Protein AF-A0A7Y3H3D1-F1 (afdb_monomer)

Foldseek 3Di:
DPPPCPPVNVVVVVVVVVVVVVVVVVVVVPDPDPCCVQCVVVPDDPVNVVVVVVVVVDDPCCVVVLVVCCVVVNPVSCVVVVVVVVVVVVCVVPVVVVCVVVVPSDPLSVVCVVPHPVSSVVVVVVVVVCVVPVD

Secondary structure (DSSP, 8-state):
------HHHHHHHHHHHHHHHHHHHHHHTT---HHHHHHGGG---HHHHHHHHHHHH--HHHHHHHHHHHHHHGGGGHHHHHHHHHHHHHIIIIIHHHHHHTT--SHHHHHHHHT-HHHHHHHHHHHHHHHHHH-

Structure (mmCIF, N/CA/C/O backbone):
data_AF-A0A7Y3H3D1-F1
#
_entry.id   AF-A0A7Y3H3D1-F1
#
loop_
_atom_site.group_PDB
_atom_site.id
_atom_site.type_symbol
_atom_site.label_atom_id
_atom_site.label_alt_id
_atom_site.label_comp_id
_atom_site.label_asym_id
_atom_site.label_entity_id
_atom_site.label_seq_id
_atom_site.pdbx_PDB_ins_code
_atom_site.Cartn_x
_atom_site.Cartn_y
_atom_site.Cartn_z
_atom_site.occupancy
_atom_site.B_iso_or_equiv
_atom_site.auth_seq_id
_atom_site.auth_comp_id
_atom_site.auth_asym_id
_atom_site.auth_atom_id
_atom_site.pdbx_PDB_model_num
ATOM 1 N N . MET A 1 1 ? 20.910 -12.644 -22.611 1.00 39.94 1 MET A N 1
ATOM 2 C CA . MET A 1 1 ? 21.232 -11.352 -21.974 1.00 39.94 1 MET A CA 1
ATOM 3 C C . MET A 1 1 ? 22.141 -11.649 -20.801 1.00 39.94 1 MET A C 1
ATOM 5 O O . MET A 1 1 ? 21.664 -12.182 -19.810 1.00 39.94 1 MET A O 1
ATOM 9 N N . GLU A 1 2 ? 23.442 -11.405 -20.940 1.00 46.97 2 GLU A N 1
ATOM 10 C CA . GLU A 1 2 ? 24.359 -11.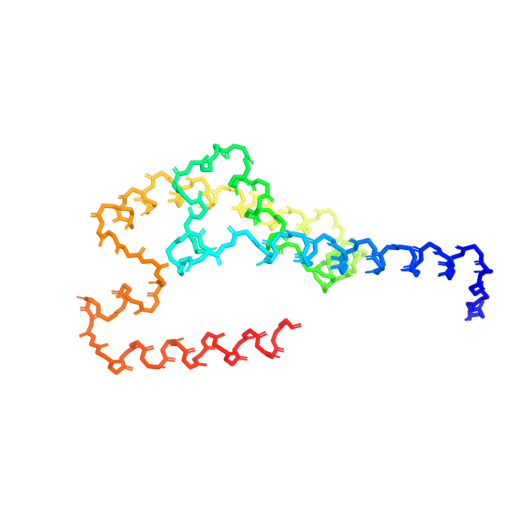453 -19.799 1.00 46.97 2 GLU A CA 1
ATOM 11 C C . GLU A 1 2 ? 24.201 -10.140 -19.027 1.00 46.97 2 GLU A C 1
ATOM 13 O O . GLU A 1 2 ? 24.632 -9.085 -19.490 1.00 46.97 2 GLU A O 1
ATOM 18 N N . PHE A 1 3 ? 23.515 -10.184 -17.884 1.00 54.50 3 PHE A N 1
ATOM 19 C CA . PHE A 1 3 ? 23.449 -9.052 -16.964 1.00 54.50 3 PHE A CA 1
ATOM 20 C C . PHE A 1 3 ? 24.811 -8.910 -16.277 1.00 54.50 3 PHE A C 1
ATOM 22 O O . PHE A 1 3 ? 25.054 -9.498 -15.227 1.00 54.50 3 PHE A O 1
ATOM 29 N N . ASN A 1 4 ? 25.724 -8.154 -16.886 1.00 60.50 4 ASN A N 1
ATOM 30 C CA . ASN A 1 4 ? 26.912 -7.672 -16.191 1.00 60.50 4 ASN A CA 1
ATOM 31 C C . ASN A 1 4 ? 26.471 -6.531 -15.268 1.00 60.50 4 ASN A C 1
ATOM 33 O O . ASN A 1 4 ? 26.392 -5.385 -15.705 1.00 60.50 4 ASN A O 1
ATOM 37 N N . LEU A 1 5 ? 26.131 -6.845 -14.012 1.00 68.88 5 LEU A N 1
ATOM 38 C CA . LEU A 1 5 ? 25.959 -5.809 -12.994 1.00 68.88 5 LEU A CA 1
ATOM 39 C C . LEU A 1 5 ? 27.322 -5.161 -12.770 1.00 68.88 5 LEU A C 1
ATOM 41 O O . LEU A 1 5 ? 28.256 -5.810 -12.293 1.00 68.88 5 LEU A O 1
ATOM 45 N N . GLY A 1 6 ? 27.445 -3.888 -13.134 1.00 83.00 6 GLY A N 1
ATOM 46 C CA . GLY A 1 6 ? 28.660 -3.143 -12.861 1.00 83.00 6 GLY A CA 1
ATOM 47 C C . GLY A 1 6 ? 28.854 -2.994 -11.353 1.00 83.00 6 GLY A C 1
ATOM 48 O O . GLY A 1 6 ? 27.892 -2.946 -10.584 1.00 83.00 6 GLY A O 1
ATOM 49 N N . ASN A 1 7 ? 30.101 -2.830 -10.908 1.00 83.38 7 ASN A N 1
ATOM 50 C CA . ASN A 1 7 ? 30.388 -2.519 -9.500 1.00 83.38 7 ASN A CA 1
ATOM 51 C C . ASN A 1 7 ? 29.633 -1.263 -9.011 1.00 83.38 7 ASN A C 1
ATOM 53 O O . ASN A 1 7 ? 29.367 -1.132 -7.817 1.00 83.38 7 ASN A O 1
ATOM 57 N N . LEU A 1 8 ? 29.261 -0.357 -9.925 1.00 85.19 8 LEU A N 1
ATOM 58 C CA . LEU A 1 8 ? 28.404 0.797 -9.644 1.00 85.19 8 LEU A CA 1
ATOM 59 C C . LEU A 1 8 ? 26.958 0.398 -9.309 1.00 85.19 8 LEU A C 1
ATOM 61 O O . LEU A 1 8 ? 26.438 0.873 -8.303 1.00 85.19 8 LEU A O 1
ATOM 65 N N . ASP A 1 9 ? 26.335 -0.504 -10.072 1.00 86.25 9 ASP A N 1
ATOM 66 C CA . ASP A 1 9 ? 24.954 -0.953 -9.829 1.00 86.25 9 ASP A CA 1
ATOM 67 C C . ASP A 1 9 ? 24.839 -1.654 -8.473 1.00 86.25 9 ASP A C 1
ATOM 69 O O . ASP A 1 9 ? 23.941 -1.375 -7.677 1.00 86.25 9 ASP A O 1
ATOM 73 N N . LEU A 1 10 ? 25.816 -2.514 -8.172 1.00 86.88 10 LEU A N 1
ATOM 74 C CA . LEU A 1 10 ? 25.884 -3.231 -6.902 1.00 86.88 10 LEU A CA 1
ATOM 75 C C . LEU A 1 10 ? 26.081 -2.258 -5.731 1.00 86.88 10 LEU A C 1
ATOM 77 O O . LEU A 1 10 ? 25.416 -2.386 -4.703 1.00 86.88 10 LEU A O 1
ATOM 81 N N . SER A 1 11 ? 26.927 -1.237 -5.903 1.00 88.56 11 SER A N 1
ATOM 82 C CA . SER A 1 11 ? 27.125 -0.196 -4.887 1.00 88.56 11 SER A CA 1
ATOM 83 C C . SER A 1 11 ? 25.842 0.596 -4.614 1.00 88.56 11 SER A C 1
ATOM 85 O O . SER A 1 11 ? 25.518 0.843 -3.454 1.00 88.56 11 SER A O 1
ATOM 87 N N . ILE A 1 12 ? 25.078 0.950 -5.653 1.00 90.31 12 ILE A N 1
ATOM 88 C CA . ILE A 1 12 ? 23.799 1.664 -5.512 1.00 90.31 12 ILE A CA 1
ATOM 89 C C . ILE A 1 12 ? 22.783 0.814 -4.739 1.00 90.31 12 ILE A C 1
ATOM 91 O O . ILE A 1 12 ? 22.149 1.321 -3.813 1.00 90.31 12 ILE A O 1
ATOM 95 N N . ILE A 1 13 ? 22.666 -0.479 -5.060 1.00 90.12 13 ILE A N 1
ATOM 96 C CA . ILE A 1 13 ? 21.759 -1.407 -4.363 1.00 90.12 13 ILE A CA 1
ATOM 97 C C . ILE A 1 13 ? 22.127 -1.513 -2.878 1.00 90.12 13 ILE A C 1
ATOM 99 O O . ILE A 1 13 ? 21.255 -1.418 -2.015 1.00 90.12 13 ILE A O 1
ATOM 103 N N . VAL A 1 14 ? 23.415 -1.675 -2.567 1.00 91.69 14 VAL A N 1
ATOM 104 C CA . VAL A 1 14 ? 23.889 -1.803 -1.181 1.00 91.69 14 VAL A CA 1
ATOM 105 C C . VAL A 1 14 ? 23.637 -0.519 -0.388 1.00 91.69 14 VAL A C 1
ATOM 107 O O . VAL A 1 14 ? 23.127 -0.586 0.729 1.00 91.69 14 VAL A O 1
ATOM 110 N N . ILE A 1 15 ? 23.930 0.653 -0.963 1.00 93.00 15 ILE A N 1
ATOM 111 C CA . ILE A 1 15 ? 23.669 1.948 -0.316 1.00 93.00 15 ILE A CA 1
ATOM 112 C C . ILE A 1 15 ? 22.170 2.140 -0.072 1.00 93.00 15 ILE A C 1
ATOM 114 O O . ILE A 1 15 ? 21.783 2.574 1.013 1.00 93.00 15 ILE A O 1
ATOM 118 N N . TYR A 1 16 ? 21.326 1.788 -1.044 1.00 91.56 16 TYR A N 1
ATOM 119 C CA . TYR A 1 16 ? 19.875 1.858 -0.904 1.00 91.56 16 TYR A CA 1
ATOM 120 C C . TYR A 1 16 ? 19.371 0.965 0.239 1.00 91.56 16 TYR A C 1
ATOM 122 O O . TYR A 1 16 ? 18.659 1.447 1.119 1.00 91.56 16 TYR A O 1
ATOM 130 N N . LEU A 1 17 ? 19.794 -0.304 0.282 1.00 91.06 17 LEU A N 1
ATOM 131 C CA . LEU A 1 17 ? 19.407 -1.243 1.341 1.00 91.06 17 LEU A CA 1
ATOM 132 C C . LEU A 1 17 ? 19.840 -0.755 2.725 1.00 91.06 17 LEU A C 1
ATOM 134 O O . LEU A 1 17 ? 19.035 -0.748 3.655 1.00 91.06 17 LEU A O 1
ATOM 138 N N . ILE A 1 18 ? 21.090 -0.304 2.861 1.00 92.50 18 ILE A N 1
ATOM 139 C CA . ILE A 1 18 ? 21.596 0.247 4.123 1.00 92.50 18 ILE A CA 1
ATOM 140 C C . ILE A 1 18 ? 20.790 1.488 4.520 1.00 92.50 18 ILE A C 1
ATOM 142 O O . ILE A 1 18 ? 20.387 1.604 5.674 1.00 92.50 18 ILE A O 1
ATOM 146 N N . GLY A 1 19 ? 20.508 2.392 3.578 1.00 89.69 19 GLY A N 1
ATOM 147 C CA . GLY A 1 19 ? 19.708 3.590 3.824 1.00 89.69 19 GLY A CA 1
ATOM 148 C C . GLY A 1 19 ? 18.306 3.268 4.344 1.00 89.69 19 GLY A C 1
ATOM 149 O O . GLY A 1 19 ? 17.878 3.845 5.342 1.00 89.69 19 GLY A O 1
ATOM 150 N N . VAL A 1 20 ? 17.617 2.304 3.726 1.00 88.12 20 VAL A N 1
ATOM 151 C CA . VAL A 1 20 ? 16.284 1.854 4.161 1.00 88.12 20 VAL A CA 1
ATOM 152 C C . VAL A 1 20 ? 16.335 1.232 5.557 1.00 88.12 20 VAL A C 1
ATOM 154 O O . VAL A 1 20 ? 15.500 1.560 6.397 1.00 88.12 20 VAL A O 1
ATOM 157 N N . ILE A 1 21 ? 17.333 0.389 5.842 1.00 87.94 21 ILE A N 1
ATOM 158 C CA . ILE A 1 21 ? 17.508 -0.228 7.165 1.00 87.94 21 ILE A CA 1
ATOM 159 C C . ILE A 1 21 ? 17.766 0.843 8.231 1.00 87.94 21 ILE A C 1
ATOM 161 O O . ILE A 1 21 ? 17.120 0.835 9.278 1.00 87.94 21 ILE A O 1
ATOM 165 N N . LEU A 1 22 ? 18.669 1.792 7.969 1.00 86.75 22 LEU A N 1
ATOM 166 C CA . LEU A 1 22 ? 18.987 2.878 8.900 1.00 86.75 22 LEU A CA 1
ATOM 167 C C . LEU A 1 22 ? 17.779 3.781 9.166 1.00 86.75 22 LEU A C 1
ATOM 169 O O . LEU A 1 22 ? 17.529 4.129 10.319 1.00 86.75 22 LEU A O 1
ATOM 173 N N . LEU A 1 23 ? 17.005 4.124 8.130 1.00 83.56 23 LEU A N 1
ATOM 174 C CA . LEU A 1 23 ? 15.742 4.844 8.297 1.00 83.56 23 LEU A CA 1
ATOM 175 C C . LEU A 1 23 ? 14.756 4.033 9.143 1.00 83.56 23 LEU A C 1
ATOM 177 O O . LEU A 1 23 ? 14.175 4.579 10.079 1.00 83.56 23 LEU A O 1
ATOM 181 N N . GLY A 1 24 ? 14.619 2.732 8.876 1.00 79.69 24 GLY A N 1
ATOM 182 C CA . GLY A 1 24 ? 13.791 1.824 9.668 1.00 79.69 24 GLY A CA 1
ATOM 183 C C . GLY A 1 24 ? 14.162 1.837 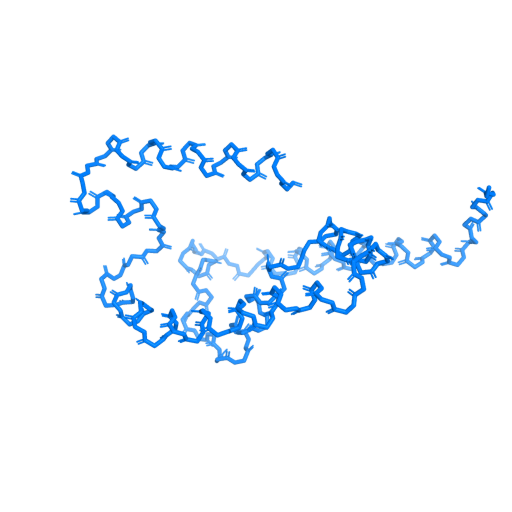11.151 1.00 79.69 24 GLY A C 1
ATOM 184 O O . GLY A 1 24 ? 13.296 2.051 11.994 1.00 79.69 24 GLY A O 1
ATOM 185 N N . PHE A 1 25 ? 15.450 1.712 11.483 1.00 79.94 25 PHE A N 1
ATOM 186 C CA . PHE A 1 25 ? 15.931 1.802 12.867 1.00 79.94 25 PHE A CA 1
ATOM 187 C C . PHE A 1 25 ? 15.688 3.181 13.495 1.00 79.94 25 PHE A C 1
ATOM 189 O O . PHE A 1 25 ? 15.253 3.267 14.644 1.00 79.94 25 PHE A O 1
ATOM 196 N N . TYR A 1 26 ? 15.923 4.263 12.747 1.00 76.88 26 TYR A N 1
ATOM 197 C CA . TYR A 1 26 ? 15.717 5.628 13.231 1.00 76.88 26 TYR A CA 1
ATOM 198 C C . TYR A 1 26 ? 14.246 5.911 13.575 1.00 76.88 26 TYR A C 1
ATOM 200 O O . TYR A 1 26 ? 13.956 6.490 14.623 1.00 76.88 26 TYR A O 1
ATOM 208 N N . PHE A 1 27 ? 13.310 5.474 12.727 1.00 70.06 27 PHE A N 1
ATOM 209 C CA . PHE A 1 27 ? 11.874 5.614 12.985 1.00 70.06 27 PHE A CA 1
ATOM 210 C C . PHE A 1 27 ? 11.360 4.601 14.019 1.00 70.06 27 PHE A C 1
ATOM 212 O O . PHE A 1 27 ? 10.484 4.940 14.814 1.00 70.06 27 PHE A O 1
ATOM 219 N N . SER A 1 28 ? 11.942 3.400 14.093 1.00 65.25 28 SER A N 1
ATOM 220 C CA . SER A 1 28 ? 11.584 2.391 15.099 1.00 65.25 28 SER A CA 1
ATOM 221 C C . SER A 1 28 ? 11.893 2.841 16.528 1.00 65.25 28 SER A C 1
ATOM 223 O O . SER A 1 28 ? 11.197 2.432 17.449 1.00 65.25 28 SER A O 1
ATOM 225 N N . SER A 1 29 ? 12.902 3.692 16.736 1.00 59.28 29 SER A N 1
ATOM 226 C CA . SER A 1 29 ? 13.319 4.122 18.079 1.00 59.28 29 SER A CA 1
ATOM 227 C C . SER A 1 29 ? 12.424 5.205 18.712 1.00 59.28 29 SER A C 1
ATOM 229 O O . SER A 1 29 ? 12.735 5.666 19.808 1.00 59.28 29 SER A O 1
ATOM 231 N N . LYS A 1 30 ? 11.359 5.659 18.033 1.00 56.94 30 LYS A N 1
ATOM 232 C CA . LYS A 1 30 ? 10.547 6.828 18.436 1.00 56.94 30 LYS A CA 1
ATOM 233 C C . LYS A 1 30 ? 9.109 6.534 18.888 1.00 56.94 30 LYS A C 1
ATOM 235 O O . LYS A 1 30 ? 8.387 7.486 19.158 1.00 56.94 30 LYS A O 1
ATOM 240 N N . HIS A 1 31 ? 8.681 5.274 18.957 1.00 51.62 31 HIS A N 1
ATOM 241 C CA . HIS A 1 31 ? 7.266 4.937 19.159 1.00 51.62 31 HIS A CA 1
ATOM 242 C C . HIS A 1 31 ? 7.100 4.038 20.391 1.00 51.62 31 HIS A C 1
ATOM 244 O O . HIS A 1 31 ? 7.470 2.868 20.354 1.00 51.62 31 HIS A O 1
ATOM 250 N N . GLU A 1 32 ? 6.569 4.600 21.480 1.00 54.72 32 GLU A N 1
ATOM 251 C CA . GLU A 1 32 ? 6.315 3.890 22.747 1.00 54.72 32 GLU A CA 1
ATOM 252 C C . GLU A 1 32 ? 4.877 3.337 22.849 1.00 54.72 32 GLU A C 1
ATOM 254 O O . GLU A 1 32 ? 4.627 2.478 23.690 1.00 54.72 32 GLU A O 1
ATOM 259 N N . ASP A 1 33 ? 3.954 3.746 21.963 1.00 55.69 33 ASP A N 1
ATOM 260 C CA . ASP A 1 33 ? 2.539 3.349 22.009 1.00 55.69 33 ASP A CA 1
ATOM 261 C C . ASP A 1 33 ? 2.012 2.809 20.667 1.00 55.69 33 ASP A C 1
ATOM 263 O O . ASP A 1 33 ? 2.272 3.362 19.594 1.00 55.69 33 ASP A O 1
ATOM 267 N N . ALA A 1 34 ? 1.220 1.729 20.721 1.00 56.69 34 ALA A N 1
ATOM 268 C CA . ALA A 1 34 ? 0.629 1.101 19.533 1.00 56.69 34 ALA A CA 1
ATOM 269 C C . ALA A 1 34 ? -0.303 2.066 18.779 1.00 56.69 34 ALA A C 1
ATOM 271 O O . ALA A 1 34 ? -0.381 2.031 17.553 1.00 56.69 34 ALA A O 1
ATOM 272 N N . GLU A 1 35 ? -0.979 2.963 19.500 1.00 51.47 35 GLU A N 1
ATOM 273 C CA . GLU A 1 35 ? -1.847 3.975 18.899 1.00 51.47 35 GLU A CA 1
ATOM 274 C C . GLU A 1 35 ? -1.032 5.007 18.099 1.00 51.47 35 GLU A C 1
ATOM 276 O O . GLU A 1 35 ? -1.431 5.361 16.994 1.00 51.47 35 GLU A O 1
ATOM 281 N N . ASP A 1 36 ? 0.158 5.400 18.560 1.00 55.50 36 ASP A N 1
ATOM 282 C CA . ASP A 1 36 ? 1.040 6.320 17.827 1.00 55.50 36 ASP A CA 1
ATOM 283 C C . ASP A 1 36 ? 1.683 5.669 16.596 1.00 55.50 36 ASP A C 1
ATOM 285 O O . ASP A 1 36 ? 1.838 6.318 15.560 1.00 55.50 36 ASP A O 1
ATOM 289 N N . TYR A 1 37 ? 1.983 4.370 16.670 1.00 55.84 37 TYR A N 1
ATOM 290 C CA . TYR A 1 37 ? 2.493 3.599 15.534 1.00 55.84 37 TYR A CA 1
ATOM 291 C C . TYR A 1 37 ? 1.432 3.397 14.435 1.00 55.84 37 TYR A C 1
ATOM 293 O O . TYR A 1 37 ? 1.752 3.464 13.250 1.00 55.84 37 TYR A O 1
ATOM 301 N N . PHE A 1 38 ? 0.160 3.187 14.807 1.00 55.81 38 PHE A N 1
ATOM 302 C CA . PHE A 1 38 ? -0.930 2.948 13.849 1.00 55.81 38 PHE A CA 1
ATOM 303 C C . PHE A 1 38 ? -1.662 4.218 13.383 1.00 55.81 38 PHE A C 1
ATOM 305 O O . PHE A 1 38 ? -2.184 4.233 12.269 1.00 55.81 38 PHE A O 1
ATOM 312 N N . LEU A 1 39 ? -1.724 5.281 14.195 1.00 54.25 39 LEU A N 1
ATOM 313 C CA . LEU A 1 39 ? -2.445 6.523 13.869 1.00 54.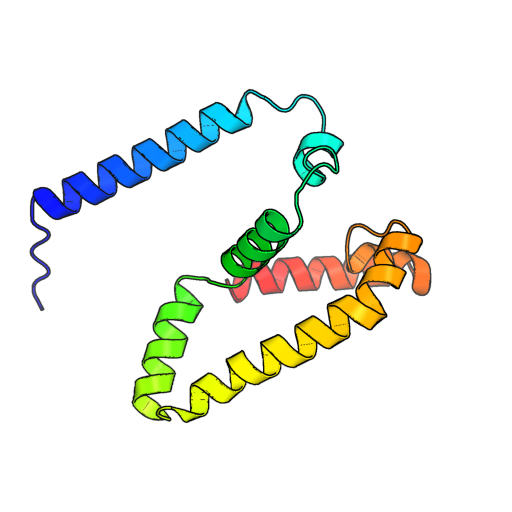25 39 LEU A CA 1
ATOM 314 C C . LEU A 1 39 ? -1.542 7.719 13.557 1.00 54.25 39 LEU A C 1
ATOM 316 O O . LEU A 1 39 ? -2.084 8.781 13.234 1.00 54.25 39 LEU A O 1
ATOM 320 N N . ALA A 1 40 ? -0.211 7.581 13.653 1.00 56.97 40 ALA A N 1
ATOM 321 C CA . ALA A 1 40 ? 0.749 8.673 13.456 1.00 56.97 40 ALA A CA 1
ATOM 322 C C . ALA A 1 40 ? 0.295 9.968 14.167 1.00 56.97 40 ALA A C 1
ATOM 324 O O . ALA A 1 40 ? 0.205 11.050 13.572 1.00 56.97 40 ALA A O 1
ATOM 325 N N . GLY A 1 41 ? -0.122 9.825 15.431 1.00 51.34 41 GLY A N 1
ATOM 326 C CA . GLY A 1 41 ? -0.564 10.921 16.292 1.00 51.34 41 GLY A CA 1
ATOM 327 C C . GLY A 1 41 ? -1.764 11.736 15.792 1.00 51.34 41 GLY A C 1
ATOM 328 O O . GLY A 1 41 ? -1.961 12.856 16.257 1.00 51.34 41 GLY A O 1
ATOM 329 N N . ARG A 1 42 ? -2.561 11.240 14.825 1.00 54.56 42 ARG A N 1
ATOM 330 C CA . ARG A 1 42 ? -3.705 11.961 14.209 1.00 54.56 42 ARG A CA 1
ATOM 331 C C . ARG A 1 42 ? -3.331 13.294 13.533 1.00 54.56 42 ARG A C 1
ATOM 333 O O . ARG A 1 42 ? -4.224 14.052 13.162 1.00 54.56 42 ARG A O 1
ATOM 340 N N . ASN A 1 43 ? -2.038 13.557 13.332 1.00 55.38 43 ASN A N 1
ATOM 341 C CA . ASN A 1 43 ? -1.494 14.796 12.763 1.00 55.38 43 ASN A CA 1
ATOM 342 C C . ASN A 1 43 ? -1.002 14.624 11.316 1.00 55.38 43 ASN A C 1
ATOM 344 O O . ASN A 1 43 ? -0.249 15.452 10.803 1.00 55.38 43 ASN A O 1
ATOM 348 N N . LEU A 1 44 ? -1.422 13.555 10.636 1.00 63.44 44 LEU A N 1
ATOM 349 C CA . LEU A 1 44 ? -1.104 13.363 9.228 1.00 63.44 44 LEU A CA 1
ATOM 350 C C . LEU A 1 44 ? -1.824 14.410 8.372 1.00 63.44 44 LEU A C 1
ATOM 352 O O . LEU A 1 44 ? -3.050 14.428 8.257 1.00 63.44 44 LEU A O 1
ATOM 356 N N . THR A 1 45 ? -1.046 15.287 7.747 1.00 70.50 45 THR A N 1
ATOM 357 C CA . THR A 1 45 ? -1.540 16.281 6.795 1.00 70.50 45 THR A CA 1
ATOM 358 C C . THR A 1 45 ? -2.131 15.583 5.563 1.00 70.50 45 THR A C 1
ATOM 360 O O . THR A 1 45 ? -1.576 14.595 5.079 1.00 70.50 45 THR A O 1
ATOM 363 N N . TRP A 1 46 ? -3.205 16.133 4.985 1.00 72.94 46 TRP A N 1
ATOM 364 C CA . TRP A 1 46 ? -3.901 15.554 3.823 1.00 72.94 46 TRP A CA 1
ATOM 365 C C . TRP A 1 46 ? -3.005 15.108 2.638 1.00 72.94 46 TRP A C 1
ATOM 367 O O . TRP A 1 46 ? -3.295 14.044 2.087 1.00 72.94 46 TRP A O 1
ATOM 377 N N . PRO A 1 47 ? -1.910 15.805 2.241 1.00 79.50 47 PRO A N 1
ATOM 378 C CA . PRO A 1 47 ? -1.079 15.328 1.137 1.00 79.50 47 PRO A CA 1
ATOM 379 C C . PRO A 1 47 ? -0.244 14.101 1.522 1.00 79.50 47 PRO A C 1
ATOM 381 O O . PRO A 1 47 ? -0.026 13.236 0.682 1.00 79.50 47 PRO A O 1
ATOM 384 N N . ILE A 1 48 ? 0.181 13.981 2.785 1.00 80.12 48 ILE A N 1
ATOM 385 C CA . ILE A 1 48 ? 0.967 12.834 3.269 1.00 80.12 48 ILE A CA 1
ATOM 386 C C . ILE A 1 48 ? 0.114 11.563 3.212 1.00 80.12 48 ILE A C 1
ATOM 388 O O . ILE A 1 48 ? 0.584 10.525 2.753 1.00 80.12 48 ILE A O 1
ATOM 392 N N . ILE A 1 49 ? -1.162 11.665 3.598 1.00 79.31 49 ILE A N 1
ATOM 393 C CA . ILE A 1 49 ? -2.127 10.561 3.505 1.00 79.31 49 ILE A CA 1
ATOM 394 C C . ILE A 1 49 ? -2.308 10.133 2.044 1.00 79.31 49 ILE A C 1
ATOM 396 O O . ILE A 1 49 ? -2.258 8.943 1.747 1.00 79.31 49 ILE A O 1
ATOM 400 N N . GLY A 1 50 ? -2.465 11.092 1.125 1.00 80.62 50 GLY A N 1
ATOM 401 C CA . GLY A 1 50 ? -2.602 10.806 -0.305 1.00 80.62 50 GLY A CA 1
ATOM 402 C C . GLY A 1 50 ? -1.382 10.089 -0.888 1.00 80.62 50 GLY A C 1
ATOM 403 O O . GLY A 1 50 ? -1.532 9.053 -1.532 1.00 80.62 50 GLY A O 1
ATOM 404 N N . PHE A 1 51 ? -0.174 10.592 -0.613 1.00 81.44 51 PHE A N 1
ATOM 405 C CA . PHE A 1 51 ? 1.061 9.953 -1.072 1.00 81.44 51 PHE A CA 1
ATOM 406 C C . PHE A 1 51 ? 1.270 8.567 -0.462 1.00 81.44 51 PHE A C 1
ATOM 408 O O . PHE A 1 51 ? 1.688 7.661 -1.175 1.00 81.44 51 PHE A O 1
ATOM 415 N N . SER A 1 52 ? 0.944 8.375 0.819 1.00 81.44 52 SER A N 1
ATOM 416 C CA . SER A 1 52 ? 1.031 7.060 1.459 1.00 81.44 52 SER A CA 1
ATOM 417 C C . SER A 1 52 ? 0.049 6.067 0.845 1.00 81.44 52 SER A C 1
ATOM 419 O O . SER A 1 52 ? 0.438 4.940 0.568 1.00 81.44 52 SER A O 1
ATOM 421 N N . LEU A 1 53 ? -1.202 6.472 0.599 1.00 81.56 53 LEU A N 1
ATOM 422 C CA . LEU A 1 53 ? -2.199 5.608 -0.040 1.00 81.56 53 LEU A CA 1
ATOM 423 C C . LEU A 1 53 ? -1.774 5.216 -1.458 1.00 81.56 53 LEU A C 1
ATOM 425 O O . LEU A 1 53 ? -1.924 4.059 -1.843 1.00 81.56 53 LEU A O 1
ATOM 429 N N . PHE A 1 54 ? -1.210 6.161 -2.215 1.00 82.12 54 PHE A N 1
ATOM 430 C CA . PHE A 1 54 ? -0.672 5.887 -3.544 1.00 82.12 54 PHE A CA 1
ATOM 431 C C . PHE A 1 54 ? 0.527 4.930 -3.487 1.00 82.12 54 PHE A C 1
ATOM 433 O O . PHE A 1 54 ? 0.562 3.939 -4.212 1.00 82.12 54 PHE A O 1
ATOM 440 N N . ALA A 1 55 ? 1.476 5.174 -2.577 1.00 81.62 55 ALA A N 1
ATOM 441 C CA . ALA A 1 55 ? 2.637 4.311 -2.380 1.00 81.62 55 ALA A CA 1
ATOM 442 C C . ALA A 1 55 ? 2.242 2.888 -1.951 1.00 81.62 55 ALA A C 1
ATOM 444 O O . ALA A 1 55 ? 2.828 1.929 -2.436 1.00 81.62 55 ALA A O 1
ATOM 445 N N . SER A 1 56 ? 1.223 2.736 -1.099 1.00 81.56 56 SER A N 1
ATOM 446 C CA . SER A 1 56 ? 0.704 1.426 -0.686 1.00 81.56 56 SER A CA 1
ATOM 447 C C . SER A 1 56 ? -0.025 0.669 -1.798 1.00 81.56 56 SER A C 1
ATOM 449 O O . SER A 1 56 ? -0.167 -0.544 -1.695 1.00 81.56 56 SER A O 1
ATOM 451 N N . ASN A 1 57 ? -0.510 1.351 -2.839 1.00 80.56 57 ASN A N 1
ATOM 452 C CA . ASN A 1 57 ? -1.173 0.695 -3.965 1.00 80.56 57 ASN A CA 1
ATOM 453 C C . ASN A 1 57 ? -0.186 0.202 -5.039 1.00 80.56 57 ASN A C 1
ATOM 455 O O . ASN A 1 57 ? -0.487 -0.752 -5.755 1.00 80.56 57 ASN A O 1
ATOM 459 N N . MET A 1 58 ? 0.996 0.815 -5.146 1.00 81.62 58 MET A N 1
ATOM 460 C CA . MET A 1 58 ? 2.002 0.412 -6.128 1.00 81.62 58 MET A CA 1
ATOM 461 C C . MET A 1 58 ? 2.919 -0.688 -5.582 1.00 81.62 58 MET A C 1
ATOM 463 O O . MET A 1 58 ? 3.744 -0.444 -4.705 1.00 81.62 58 MET A O 1
ATOM 467 N N . SER A 1 59 ? 2.838 -1.885 -6.165 1.00 79.75 59 SER A N 1
ATOM 468 C CA . SER A 1 59 ? 3.787 -2.978 -5.929 1.00 79.75 59 SER A CA 1
ATOM 469 C C . SER A 1 59 ? 4.673 -3.234 -7.155 1.00 79.75 59 SER A C 1
ATOM 471 O O . SER A 1 59 ? 4.339 -2.861 -8.286 1.00 79.75 59 SER A O 1
ATOM 473 N N . SER A 1 60 ? 5.815 -3.898 -6.948 1.00 77.25 60 SER A N 1
ATOM 474 C CA . SER A 1 60 ? 6.719 -4.305 -8.036 1.00 77.25 60 SER A CA 1
ATOM 475 C C . SER A 1 60 ? 6.014 -5.181 -9.078 1.00 77.25 60 SER A C 1
ATOM 477 O O . SER A 1 60 ? 6.303 -5.076 -10.270 1.00 77.25 60 SER A O 1
ATOM 479 N N . ASN A 1 61 ? 5.058 -6.008 -8.638 1.00 76.44 61 ASN A N 1
ATOM 480 C CA . ASN A 1 61 ? 4.255 -6.856 -9.513 1.00 76.44 61 ASN A CA 1
ATOM 481 C C . ASN A 1 61 ? 3.325 -6.018 -10.405 1.00 76.44 61 ASN A C 1
ATOM 483 O O . ASN A 1 61 ? 3.261 -6.240 -11.613 1.00 76.44 61 ASN A O 1
ATOM 487 N N . SER A 1 62 ? 2.684 -4.989 -9.840 1.00 78.12 62 SER A N 1
ATOM 488 C CA . SER A 1 62 ? 1.849 -4.053 -10.600 1.00 78.12 62 SER A CA 1
ATOM 489 C C . SER A 1 62 ? 2.647 -3.282 -11.653 1.00 78.12 62 SER A C 1
ATOM 491 O O . SER A 1 62 ? 2.156 -3.090 -12.760 1.00 78.12 62 SER A O 1
ATOM 493 N N . LEU A 1 63 ? 3.894 -2.885 -11.369 1.00 80.25 63 LEU A N 1
ATOM 494 C CA . LEU A 1 63 ? 4.740 -2.176 -12.341 1.00 80.25 63 LEU A CA 1
ATOM 495 C C . LEU A 1 63 ? 5.062 -3.032 -13.574 1.00 80.25 63 LEU A C 1
ATOM 497 O O . LEU A 1 63 ? 4.899 -2.573 -14.705 1.00 80.25 63 LEU A O 1
ATOM 501 N N . VAL A 1 64 ? 5.497 -4.279 -13.368 1.00 84.38 64 VAL A N 1
ATOM 502 C CA . VAL A 1 64 ? 5.814 -5.200 -14.473 1.00 84.38 64 VAL A CA 1
ATOM 503 C C . VAL A 1 64 ? 4.537 -5.651 -15.189 1.00 84.38 64 VAL A C 1
ATOM 505 O O . VAL A 1 64 ? 4.514 -5.710 -16.418 1.00 84.38 64 VAL A O 1
ATOM 508 N N . GLY A 1 65 ? 3.460 -5.908 -14.441 1.00 82.81 65 GLY A N 1
ATOM 509 C CA . GLY A 1 65 ? 2.162 -6.316 -14.975 1.00 82.81 65 GLY A CA 1
ATOM 510 C C . GLY A 1 65 ? 1.510 -5.244 -15.847 1.00 82.81 65 GLY A C 1
ATOM 511 O O . GLY A 1 65 ? 1.102 -5.541 -16.967 1.00 82.81 65 GLY A O 1
ATOM 512 N N . LEU A 1 66 ? 1.475 -3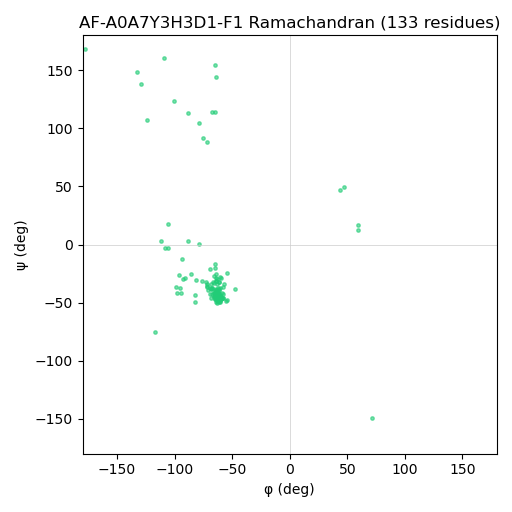.988 -15.390 1.00 82.50 66 LEU A N 1
ATOM 513 C CA . LEU A 1 66 ? 0.933 -2.866 -16.163 1.00 82.50 66 LEU A CA 1
ATOM 514 C C . LEU A 1 66 ? 1.792 -2.549 -17.391 1.00 82.50 66 LEU A C 1
ATOM 516 O O . LEU A 1 66 ? 1.242 -2.257 -18.449 1.00 82.50 66 LEU A O 1
ATOM 520 N N . ALA A 1 67 ? 3.122 -2.647 -17.291 1.00 83.06 67 ALA A N 1
ATOM 521 C CA . ALA A 1 67 ? 4.005 -2.477 -18.445 1.00 83.06 67 ALA A CA 1
ATOM 522 C C . ALA A 1 67 ? 3.803 -3.590 -19.493 1.00 83.06 67 ALA A C 1
ATOM 524 O O . ALA A 1 67 ? 3.748 -3.308 -20.690 1.00 83.06 67 ALA A O 1
ATOM 525 N N . GLY A 1 68 ? 3.642 -4.843 -19.050 1.00 82.88 68 GLY A N 1
ATOM 526 C CA . GLY A 1 68 ? 3.344 -5.982 -19.921 1.00 82.88 68 GLY A CA 1
ATOM 527 C C . GLY A 1 68 ? 1.967 -5.877 -20.577 1.00 82.88 68 GLY A C 1
ATOM 528 O O . GLY A 1 68 ? 1.842 -6.066 -21.786 1.00 82.88 68 GLY A O 1
ATOM 529 N N . ALA A 1 69 ? 0.947 -5.498 -19.807 1.00 82.06 69 ALA A N 1
ATOM 530 C CA . ALA A 1 69 ? -0.393 -5.246 -20.324 1.00 82.06 69 ALA A CA 1
ATOM 531 C C . ALA A 1 69 ? -0.398 -4.060 -21.301 1.00 82.06 69 ALA A C 1
ATOM 533 O O . ALA A 1 69 ? -1.010 -4.143 -22.357 1.00 82.06 69 ALA A O 1
ATOM 534 N N . GLY A 1 70 ? 0.335 -2.981 -21.013 1.00 83.50 70 GLY A N 1
ATOM 535 C CA . GLY A 1 70 ? 0.478 -1.842 -21.921 1.00 83.50 70 GLY A CA 1
ATOM 536 C C . GLY A 1 70 ? 1.172 -2.200 -23.240 1.00 83.50 70 GLY A C 1
ATOM 537 O O . GLY A 1 70 ? 0.861 -1.609 -24.271 1.00 83.50 70 GLY A O 1
ATOM 538 N N . TYR A 1 71 ? 2.068 -3.193 -23.239 1.00 83.62 71 TYR A N 1
ATOM 539 C CA . TYR A 1 71 ? 2.659 -3.734 -24.466 1.00 83.62 71 TYR A CA 1
ATOM 540 C C . TYR A 1 71 ? 1.658 -4.569 -25.285 1.00 83.62 71 TYR A C 1
ATOM 542 O O . TYR A 1 71 ? 1.682 -4.507 -26.512 1.00 83.62 71 TYR A O 1
ATOM 550 N N . ALA A 1 72 ? 0.777 -5.327 -24.624 1.00 84.19 72 ALA A N 1
ATOM 551 C CA . ALA A 1 72 ? -0.201 -6.196 -25.283 1.00 84.19 72 ALA A CA 1
ATOM 552 C C . ALA A 1 72 ? -1.471 -5.453 -25.750 1.00 84.19 72 ALA A C 1
ATOM 554 O O . ALA A 1 72 ? -1.862 -5.568 -26.909 1.00 84.19 72 ALA A O 1
ATOM 555 N N . ASP A 1 73 ? -2.083 -4.667 -24.862 1.00 81.31 73 ASP A N 1
ATOM 556 C CA . ASP A 1 73 ? -3.393 -4.019 -25.040 1.00 81.31 73 ASP A CA 1
ATOM 557 C C . ASP A 1 73 ? -3.290 -2.503 -25.317 1.00 81.31 73 ASP A C 1
ATOM 559 O O . ASP A 1 73 ? -4.293 -1.821 -25.562 1.00 81.31 73 ASP A O 1
ATOM 563 N N . GLY A 1 74 ? -2.075 -1.948 -25.296 1.00 82.12 74 GLY A N 1
ATOM 564 C CA . GLY A 1 74 ? -1.812 -0.540 -25.586 1.00 82.12 74 GLY A CA 1
ATOM 565 C C . GLY A 1 74 ? -2.301 0.419 -24.494 1.00 82.12 74 GLY A C 1
ATOM 566 O O . GLY A 1 74 ? -2.355 0.100 -23.307 1.00 82.12 74 GLY A O 1
ATOM 567 N N . PHE A 1 75 ? -2.678 1.637 -24.901 1.00 81.62 75 PHE A N 1
ATOM 568 C CA . PHE A 1 75 ? -3.097 2.708 -23.982 1.00 81.62 75 PHE A CA 1
ATOM 569 C C . PHE A 1 75 ? -4.392 2.391 -23.210 1.00 81.62 75 PHE A C 1
ATOM 571 O O . PHE A 1 75 ? -4.675 3.017 -22.192 1.00 81.62 75 PHE A O 1
ATOM 578 N N . SER A 1 76 ? -5.171 1.404 -23.658 1.00 81.75 76 SER A N 1
ATOM 579 C CA . SER A 1 76 ? -6.451 1.018 -23.051 1.00 81.75 76 SER A CA 1
ATOM 580 C C . SER A 1 76 ? -6.316 0.579 -21.588 1.00 81.75 76 SER A C 1
ATOM 582 O O . SER A 1 76 ? -7.232 0.804 -20.799 1.00 81.75 76 SER A O 1
ATOM 584 N N . VAL A 1 77 ? -5.160 0.030 -21.196 1.00 80.38 77 VAL A N 1
ATOM 585 C CA . VAL A 1 77 ? -4.879 -0.407 -19.815 1.00 80.38 77 VAL A CA 1
ATOM 586 C C . VAL A 1 77 ? -4.947 0.758 -18.823 1.00 80.38 77 VAL A C 1
ATOM 588 O O . VAL A 1 77 ? -5.421 0.588 -17.703 1.00 80.38 77 VAL A O 1
ATOM 591 N N . TYR A 1 78 ? -4.592 1.977 -19.245 1.00 79.94 78 TYR A N 1
ATOM 592 C CA . TYR A 1 78 ? -4.697 3.171 -18.397 1.00 79.94 78 TYR A CA 1
ATOM 593 C C . TYR A 1 78 ? -6.139 3.531 -18.024 1.00 79.94 78 TYR A C 1
ATOM 595 O O . TYR A 1 78 ? -6.356 4.218 -17.025 1.00 79.94 78 TYR A O 1
ATOM 603 N N . SER A 1 79 ? -7.136 3.048 -18.774 1.00 84.75 79 SER A N 1
ATOM 604 C CA . SER A 1 79 ? -8.541 3.240 -18.414 1.00 84.75 79 SER A CA 1
ATOM 605 C C . SER A 1 79 ? -8.878 2.612 -17.057 1.00 84.75 79 SER A C 1
ATOM 607 O O . SER A 1 79 ? -9.778 3.107 -16.377 1.00 84.75 79 SER A O 1
ATOM 609 N N . TYR A 1 80 ? -8.163 1.556 -16.650 1.00 81.25 80 TYR A N 1
ATOM 610 C CA . TYR A 1 80 ? -8.323 0.934 -15.336 1.00 81.25 80 TYR A CA 1
ATOM 611 C C . TYR A 1 80 ? -7.931 1.901 -14.209 1.00 81.25 80 TYR A C 1
ATOM 613 O O . TYR A 1 80 ? -8.724 2.158 -13.303 1.00 81.25 80 TYR A O 1
ATOM 621 N N . GLU A 1 81 ? -6.757 2.523 -14.329 1.00 82.38 81 GLU A N 1
ATOM 622 C CA . GLU A 1 81 ? -6.244 3.509 -13.370 1.00 82.38 81 GLU A CA 1
ATOM 623 C C . GLU A 1 81 ? -7.141 4.753 -13.292 1.00 82.38 81 GLU A C 1
ATOM 625 O O . GLU A 1 81 ? -7.464 5.245 -12.210 1.00 82.38 81 GLU A O 1
ATOM 630 N N . TRP A 1 82 ? -7.625 5.243 -14.437 1.00 85.88 82 TRP A N 1
ATOM 631 C CA . TRP A 1 82 ? -8.524 6.402 -14.478 1.00 85.88 82 TRP A CA 1
ATOM 632 C C . TRP A 1 82 ? -9.862 6.119 -13.791 1.00 85.88 82 TRP A C 1
ATOM 634 O O . TRP A 1 82 ? -10.396 6.979 -13.085 1.00 85.88 82 TRP A O 1
ATOM 644 N N . MET A 1 83 ? -10.395 4.905 -13.956 1.00 87.75 83 MET A N 1
ATOM 645 C CA . MET A 1 83 ? -11.616 4.500 -13.269 1.00 87.75 83 MET A CA 1
ATOM 646 C C . MET A 1 83 ? -11.390 4.356 -11.759 1.00 87.75 83 MET A C 1
ATOM 648 O O . MET A 1 83 ? -12.248 4.773 -10.977 1.00 87.75 83 MET A O 1
ATOM 652 N N . ALA A 1 84 ? -10.231 3.843 -11.338 1.00 85.31 84 ALA A N 1
ATOM 653 C CA . ALA A 1 84 ? -9.873 3.725 -9.927 1.00 85.31 84 ALA A CA 1
ATOM 654 C C . ALA A 1 84 ? -9.865 5.088 -9.216 1.00 85.31 84 ALA A C 1
ATOM 656 O O . ALA A 1 84 ? -10.424 5.206 -8.124 1.00 85.31 84 ALA A O 1
ATOM 657 N N . VAL A 1 85 ? -9.338 6.142 -9.855 1.00 86.31 85 VAL A N 1
ATOM 658 C CA . VAL A 1 85 ? -9.373 7.514 -9.310 1.00 86.31 85 VAL A CA 1
ATOM 659 C C . VAL A 1 85 ? -10.809 7.975 -9.057 1.00 86.31 85 VAL A C 1
ATOM 661 O O . VAL A 1 85 ? -11.114 8.499 -7.985 1.00 86.31 85 VAL A O 1
ATOM 664 N N . PHE A 1 86 ? -11.715 7.754 -10.013 1.00 88.88 86 PHE A N 1
ATOM 665 C CA . PHE A 1 86 ? -13.116 8.150 -9.863 1.00 88.88 86 PHE A CA 1
ATOM 666 C C . PHE A 1 86 ? -13.807 7.406 -8.711 1.00 88.88 86 PHE A C 1
ATOM 668 O O . PHE A 1 86 ? -14.489 8.019 -7.884 1.00 88.88 86 PHE A O 1
ATOM 675 N N . VAL A 1 87 ? -13.588 6.092 -8.615 1.00 88.81 87 VAL A N 1
ATOM 676 C CA . VAL A 1 87 ? -14.113 5.264 -7.520 1.00 88.81 87 VAL A CA 1
ATOM 677 C C . VAL A 1 87 ? -13.555 5.723 -6.172 1.00 88.81 87 VAL A C 1
ATOM 679 O O . VAL A 1 87 ? -14.303 5.802 -5.198 1.00 88.81 87 VAL A O 1
ATOM 682 N N . LEU A 1 88 ? -12.272 6.086 -6.111 1.00 87.25 88 LEU A N 1
ATOM 683 C CA . LEU A 1 88 ? -11.620 6.553 -4.890 1.00 87.25 88 LEU A CA 1
ATOM 684 C C . LEU A 1 88 ? -12.169 7.906 -4.421 1.00 87.25 88 LEU A C 1
ATOM 686 O O . LEU A 1 88 ? -12.393 8.088 -3.225 1.00 87.25 88 LEU A O 1
ATOM 690 N N . ILE A 1 89 ? -12.466 8.828 -5.343 1.00 88.38 89 ILE A N 1
ATOM 691 C CA . ILE A 1 89 ? -13.141 10.095 -5.018 1.00 88.38 89 ILE A CA 1
ATOM 692 C C . ILE A 1 89 ? -14.532 9.824 -4.433 1.00 88.38 89 ILE A C 1
ATOM 694 O O . ILE A 1 89 ? -14.885 10.376 -3.389 1.00 88.38 89 ILE A O 1
ATOM 698 N N . LEU A 1 90 ? -15.314 8.941 -5.061 1.00 90.75 90 LEU A N 1
ATOM 699 C CA . LEU A 1 90 ? -16.641 8.569 -4.566 1.00 90.75 90 LEU A CA 1
ATOM 700 C C . LEU A 1 90 ? -16.547 7.918 -3.177 1.00 90.75 90 LEU A C 1
ATOM 702 O O . LEU A 1 90 ? -17.301 8.263 -2.265 1.00 90.75 90 LEU A O 1
ATOM 706 N N . PHE A 1 91 ? -15.575 7.032 -2.974 1.00 87.31 91 PHE A N 1
ATOM 707 C CA . PHE A 1 91 ? -15.304 6.428 -1.676 1.00 87.31 91 PHE A CA 1
ATOM 708 C C . PHE A 1 91 ? -14.957 7.476 -0.608 1.00 87.31 91 PHE A C 1
ATOM 710 O O . PHE A 1 91 ? -15.534 7.464 0.483 1.00 87.31 91 PHE A O 1
ATOM 717 N N . ALA A 1 92 ? -14.067 8.416 -0.928 1.00 85.62 92 ALA A N 1
ATOM 718 C CA . ALA A 1 92 ? -13.636 9.472 -0.018 1.00 85.62 92 ALA A CA 1
ATOM 719 C C . ALA A 1 92 ? -14.783 10.410 0.397 1.00 85.62 92 ALA A C 1
ATOM 721 O O . ALA A 1 92 ? -14.812 10.879 1.532 1.00 85.62 92 ALA A O 1
ATOM 722 N N . VAL A 1 93 ? -15.749 10.667 -0.488 1.00 87.44 93 VAL A N 1
ATOM 723 C CA . VAL A 1 93 ? -16.882 11.556 -0.185 1.00 87.44 93 VAL A CA 1
ATOM 724 C C . VAL A 1 93 ? -17.990 10.836 0.587 1.00 87.44 93 VAL A C 1
ATOM 726 O O . VAL A 1 93 ? -18.526 11.396 1.541 1.00 87.44 93 VAL A O 1
ATOM 729 N N . PHE A 1 94 ? -18.346 9.606 0.206 1.00 86.81 94 PHE A N 1
ATOM 730 C CA . PHE A 1 94 ? -19.525 8.928 0.761 1.00 86.81 94 PHE A CA 1
ATOM 731 C C . PHE A 1 94 ? -19.202 7.947 1.890 1.00 86.81 94 PHE A C 1
ATOM 733 O O . PHE A 1 94 ? -19.913 7.897 2.894 1.00 86.81 94 PHE A O 1
ATOM 740 N N . PHE A 1 95 ? -18.136 7.161 1.747 1.00 82.31 95 PHE A N 1
ATOM 741 C CA . PHE A 1 95 ? -17.838 6.051 2.652 1.00 82.31 95 PHE A CA 1
ATOM 742 C C . PHE A 1 95 ? -16.874 6.452 3.769 1.00 82.31 95 PHE A C 1
ATOM 744 O O . PHE A 1 95 ? -17.093 6.101 4.929 1.00 82.31 95 PHE A O 1
ATOM 751 N N . LEU A 1 96 ? -15.841 7.235 3.453 1.00 82.44 96 LEU A N 1
ATOM 752 C CA . LEU A 1 96 ? -14.864 7.708 4.434 1.00 82.44 96 LEU A CA 1
ATOM 753 C C . LEU A 1 96 ? -15.487 8.434 5.646 1.00 82.44 96 LEU A C 1
ATOM 755 O O . LEU A 1 96 ? -15.146 8.061 6.772 1.00 82.44 96 LEU A O 1
ATOM 759 N N . PRO A 1 97 ? -16.423 9.403 5.503 1.00 80.50 97 PRO A N 1
ATOM 760 C CA . PRO A 1 97 ? -17.012 10.062 6.672 1.00 80.50 97 PRO A CA 1
ATOM 761 C C . PRO A 1 97 ? -17.814 9.093 7.550 1.00 80.50 97 PRO A C 1
ATOM 763 O O . PRO A 1 97 ? -17.853 9.249 8.772 1.00 80.50 97 PRO A O 1
ATOM 766 N N . PHE A 1 98 ? -18.422 8.065 6.953 1.00 79.69 98 PHE A N 1
ATOM 767 C CA . PHE A 1 98 ? -19.142 7.031 7.689 1.00 79.69 98 PHE A CA 1
ATOM 768 C C . PHE A 1 98 ? -18.192 6.137 8.503 1.00 79.69 98 PHE A C 1
ATOM 770 O O . PHE A 1 98 ? -18.473 5.857 9.672 1.00 79.69 98 PHE A O 1
ATOM 777 N N . TYR A 1 99 ? -17.054 5.728 7.934 1.00 76.12 99 TYR A N 1
ATOM 778 C CA . TYR A 1 99 ? -16.053 4.929 8.650 1.00 76.12 99 TYR A CA 1
ATOM 779 C C . TYR A 1 99 ? -15.414 5.705 9.807 1.00 76.12 99 TYR A C 1
ATOM 781 O O . TYR A 1 99 ? -15.346 5.195 10.929 1.00 76.12 99 TYR A O 1
ATOM 789 N N . LEU A 1 100 ? -15.041 6.968 9.569 1.00 76.06 100 LEU A N 1
ATOM 790 C CA . LEU A 1 100 ? -14.445 7.831 10.591 1.00 76.06 100 LEU A CA 1
ATOM 791 C C . LEU A 1 100 ? -15.414 8.112 11.750 1.00 76.06 100 LEU A C 1
ATOM 793 O O . LEU A 1 100 ? -15.009 8.087 12.913 1.00 76.06 100 LEU A O 1
ATOM 797 N N . LYS A 1 101 ? -16.709 8.313 11.467 1.00 76.31 101 LYS A N 1
ATOM 798 C CA . LYS A 1 101 ? -17.728 8.563 12.503 1.00 76.31 101 LYS A CA 1
ATOM 799 C C . LYS A 1 101 ? -17.958 7.357 13.421 1.00 76.31 101 LYS A C 1
ATOM 801 O O . LYS A 1 101 ? -18.221 7.543 14.606 1.00 76.31 101 LYS A O 1
ATOM 806 N N . ASN A 1 102 ? -17.834 6.137 12.899 1.00 72.06 102 ASN A N 1
ATOM 807 C CA . ASN A 1 102 ? -18.032 4.902 13.664 1.00 72.06 102 ASN A CA 1
ATOM 808 C C . ASN A 1 102 ? -16.757 4.384 14.363 1.00 72.06 102 ASN A C 1
ATOM 810 O O . ASN A 1 102 ? -16.811 3.327 15.002 1.00 72.06 102 ASN A O 1
ATOM 814 N N . LYS A 1 103 ? -15.632 5.120 14.259 1.00 68.94 103 LYS A N 1
ATOM 815 C CA . LYS A 1 103 ? -14.309 4.756 14.805 1.00 68.94 103 LYS A CA 1
ATOM 816 C C . LYS A 1 103 ? -13.926 3.313 14.471 1.00 68.94 103 LYS A C 1
ATOM 818 O O . LYS A 1 103 ? -13.629 2.521 15.359 1.00 68.94 103 LYS A O 1
ATOM 823 N N . ILE A 1 104 ? -14.050 2.958 13.199 1.00 69.69 104 ILE A N 1
ATOM 824 C CA . ILE A 1 104 ? -13.716 1.620 12.720 1.00 69.69 104 ILE A CA 1
ATOM 825 C C . ILE A 1 104 ? -12.347 1.698 12.073 1.00 69.69 104 ILE A C 1
ATOM 827 O O . ILE A 1 104 ? -12.157 2.497 11.158 1.00 69.69 104 ILE A O 1
ATOM 831 N N . PHE A 1 105 ? -11.412 0.886 12.555 1.00 63.25 105 PHE A N 1
ATOM 832 C CA . PHE A 1 105 ? -10.022 0.938 12.112 1.00 63.25 105 PHE A CA 1
ATOM 833 C C . PHE A 1 105 ? -9.731 -0.083 11.017 1.00 63.25 105 PHE A C 1
ATOM 835 O O . PHE A 1 105 ? -8.852 0.136 10.189 1.00 63.25 105 PHE A O 1
ATOM 842 N N . THR A 1 106 ? -10.488 -1.183 10.970 1.00 71.38 106 THR A N 1
ATOM 843 C CA . THR A 1 106 ? -10.277 -2.247 9.982 1.00 71.38 106 THR A CA 1
ATOM 844 C C . THR A 1 106 ? -11.581 -2.684 9.311 1.00 71.38 106 THR A C 1
ATOM 846 O O . THR A 1 106 ? -12.652 -2.684 9.919 1.00 71.38 106 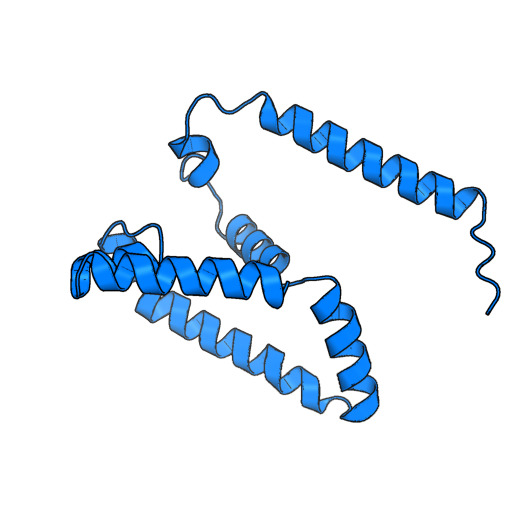THR A O 1
ATOM 849 N N . ILE A 1 107 ? -11.504 -3.098 8.042 1.00 71.56 107 ILE A N 1
ATOM 850 C CA . ILE A 1 107 ? -12.669 -3.616 7.301 1.00 71.56 107 ILE A CA 1
ATOM 851 C C . ILE A 1 107 ? -13.303 -4.835 8.012 1.00 71.56 107 ILE A C 1
ATOM 853 O O . ILE A 1 107 ? -14.528 -4.865 8.143 1.00 71.56 107 ILE A O 1
ATOM 857 N N . PRO A 1 108 ? -12.543 -5.811 8.553 1.00 66.69 108 PRO A N 1
ATOM 858 C CA . PRO A 1 108 ? -13.128 -6.922 9.309 1.00 66.69 108 PRO A CA 1
ATOM 859 C C . PRO A 1 108 ? -13.834 -6.494 10.605 1.00 66.69 108 PRO A C 1
ATOM 861 O O . PRO A 1 108 ? -14.833 -7.102 10.983 1.00 66.69 108 PRO A O 1
ATOM 864 N N . GLU A 1 109 ? -13.372 -5.432 11.269 1.00 68.19 109 GLU A N 1
ATOM 865 C CA . GLU A 1 109 ? -14.035 -4.868 12.455 1.00 68.19 109 GLU A CA 1
ATOM 866 C C . GLU A 1 109 ? -15.388 -4.222 12.102 1.00 68.19 109 GLU A C 1
ATOM 868 O O . GLU A 1 109 ? -16.349 -4.323 12.869 1.00 68.19 109 GLU A O 1
ATOM 873 N N . TYR A 1 110 ? -15.519 -3.624 10.908 1.00 72.69 110 TYR A N 1
ATOM 874 C CA . TYR A 1 110 ? -16.831 -3.193 10.405 1.00 72.69 110 TYR A CA 1
ATOM 875 C C . TYR A 1 110 ? -17.795 -4.376 10.26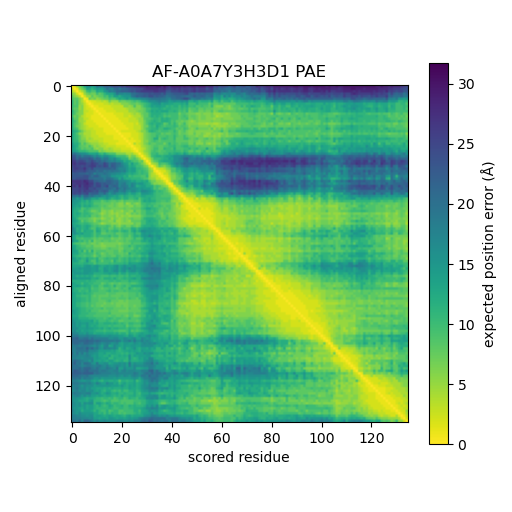5 1.00 72.69 110 TYR A C 1
ATOM 877 O O . TYR A 1 110 ? -18.955 -4.291 10.676 1.00 72.69 110 TYR A O 1
ATOM 885 N N . LEU A 1 111 ? -17.310 -5.487 9.704 1.00 66.44 111 LEU A N 1
ATOM 886 C CA . LEU A 1 111 ? -18.113 -6.693 9.505 1.00 66.44 111 LEU A CA 1
ATOM 887 C C . LEU A 1 111 ? -18.509 -7.349 10.833 1.00 66.44 111 LEU A C 1
ATOM 889 O O . LEU A 1 111 ? -19.613 -7.883 10.931 1.00 66.44 111 LEU A O 1
ATOM 893 N N . GLU A 1 112 ? -17.669 -7.254 11.865 1.00 71.50 112 GLU A N 1
ATOM 894 C CA . GLU A 1 112 ? -18.008 -7.697 13.221 1.00 71.50 112 GLU A CA 1
ATOM 895 C C . GLU A 1 112 ? -19.167 -6.893 13.814 1.00 71.50 112 GLU A C 1
ATOM 897 O O . GLU A 1 112 ? -20.149 -7.480 14.263 1.00 71.50 112 GLU A O 1
ATOM 902 N N . LYS A 1 113 ? -19.089 -5.554 13.768 1.00 68.00 113 LYS A N 1
ATOM 903 C CA . LYS A 1 113 ? -20.136 -4.670 14.312 1.00 68.00 113 LYS A CA 1
ATOM 904 C C . LYS A 1 113 ? -21.476 -4.817 13.585 1.00 68.00 113 LYS A C 1
ATOM 906 O O . LYS A 1 113 ? -22.512 -4.503 14.167 1.00 68.00 113 LYS A O 1
ATOM 911 N N . ARG A 1 114 ? -21.471 -5.255 12.320 1.00 75.75 114 ARG A N 1
ATOM 912 C CA . ARG A 1 114 ? -22.689 -5.408 11.510 1.00 75.75 114 ARG A CA 1
ATOM 913 C C . ARG A 1 114 ? -23.270 -6.823 11.513 1.00 75.75 114 ARG A C 1
ATOM 915 O O . ARG A 1 114 ? -24.491 -6.945 11.487 1.00 75.75 114 ARG A O 1
ATOM 922 N N . TYR A 1 115 ? -22.437 -7.863 11.505 1.00 73.94 115 TYR A N 1
ATOM 923 C CA . TYR A 1 115 ? -22.888 -9.242 11.302 1.00 73.94 115 TYR A CA 1
ATOM 924 C C . TYR A 1 115 ? -22.606 -10.131 12.515 1.00 73.94 115 TYR A C 1
ATOM 926 O O . TYR A 1 115 ? -23.538 -10.492 13.228 1.00 73.94 115 TYR A O 1
ATOM 934 N N . SER A 1 116 ? -21.350 -10.534 12.739 1.00 79.12 116 SER A N 1
ATOM 935 C CA . SER A 1 116 ? -20.947 -11.347 13.896 1.00 79.12 116 SER A CA 1
ATOM 936 C C . SER A 1 116 ? -19.437 -11.607 13.913 1.00 79.12 116 SER A C 1
ATOM 938 O O . SER A 1 116 ? -18.761 -11.446 12.893 1.00 79.12 116 SER A O 1
ATOM 940 N N . TYR A 1 117 ? -18.920 -12.121 15.034 1.00 76.31 117 TYR A N 1
ATOM 941 C CA . TYR A 1 117 ? -17.511 -12.513 15.195 1.00 76.31 117 TYR A CA 1
ATOM 942 C C . TYR A 1 117 ? -17.052 -13.563 14.163 1.00 76.31 117 TYR A C 1
ATOM 944 O O . TYR A 1 117 ? -15.945 -13.478 13.632 1.00 76.31 117 TYR A O 1
ATOM 952 N N . THR A 1 118 ? -17.919 -14.512 13.793 1.00 77.50 118 THR A N 1
ATOM 953 C CA . THR A 1 118 ? -17.616 -15.539 12.777 1.00 77.50 118 THR A CA 1
ATOM 954 C C . THR A 1 118 ? -17.298 -14.931 11.407 1.00 77.50 118 THR A C 1
ATOM 956 O O . THR A 1 118 ? -16.404 -15.407 10.711 1.00 77.50 118 THR A O 1
ATOM 959 N N . VAL A 1 119 ? -17.988 -13.848 11.030 1.00 78.19 119 VAL A N 1
ATOM 960 C CA . VAL A 1 119 ? -17.765 -13.160 9.747 1.00 78.19 119 VAL A CA 1
ATOM 961 C C . VAL A 1 119 ? -16.441 -12.401 9.764 1.00 78.19 119 VAL A C 1
ATOM 963 O O . VAL A 1 119 ? -15.734 -12.398 8.759 1.00 78.19 119 VAL A O 1
ATOM 966 N N . ARG A 1 120 ? -16.056 -11.825 10.911 1.00 77.75 120 ARG A N 1
ATOM 967 C CA . ARG A 1 120 ? -14.729 -11.220 11.090 1.00 77.75 120 ARG A CA 1
ATOM 968 C C . ARG A 1 120 ? -13.622 -12.250 10.925 1.00 77.75 120 ARG A C 1
ATOM 970 O O . ARG A 1 120 ? -12.701 -11.999 10.160 1.00 77.75 120 ARG A O 1
ATOM 977 N N . ALA A 1 121 ? -13.722 -13.396 11.598 1.00 78.25 121 ALA A N 1
ATOM 978 C CA . ALA A 1 121 ? -12.717 -14.452 11.491 1.00 78.25 121 ALA A CA 1
ATOM 979 C C . ALA A 1 121 ? -12.554 -14.916 10.036 1.00 78.25 121 ALA A C 1
ATOM 981 O O . ALA A 1 121 ? -11.438 -14.964 9.531 1.00 78.25 121 ALA A O 1
ATOM 982 N N . TYR A 1 122 ? -13.665 -15.147 9.331 1.00 82.31 122 TYR A N 1
ATOM 983 C CA . TYR A 1 122 ? -13.640 -15.545 7.925 1.00 82.31 122 TYR A CA 1
ATOM 984 C C . TYR A 1 122 ? -13.028 -14.470 7.011 1.00 82.31 122 TYR A C 1
ATOM 986 O O . TYR A 1 122 ? -12.138 -14.764 6.215 1.00 82.31 122 TYR A O 1
ATOM 994 N N . ALA A 1 123 ? -13.454 -13.210 7.154 1.00 80.12 123 ALA A N 1
ATOM 995 C CA . ALA A 1 123 ? -12.938 -12.099 6.357 1.00 80.12 123 ALA A CA 1
ATOM 996 C C . ALA A 1 123 ? -11.451 -11.824 6.628 1.00 80.12 123 ALA A C 1
ATOM 998 O O . ALA A 1 123 ? -10.694 -11.591 5.690 1.00 80.12 123 ALA A O 1
ATOM 999 N N . SER A 1 124 ? -11.016 -11.889 7.889 1.00 80.31 124 SER A N 1
ATOM 1000 C CA . SER A 1 124 ? -9.606 -11.755 8.261 1.00 80.31 124 SER A CA 1
ATOM 1001 C C . SER A 1 124 ? -8.765 -12.903 7.712 1.00 80.31 124 SER A C 1
ATOM 1003 O O . SER A 1 124 ? -7.703 -12.644 7.155 1.00 80.31 124 SER A O 1
ATOM 1005 N N . SER A 1 125 ? -9.232 -14.153 7.807 1.00 82.75 125 SER A N 1
ATOM 1006 C CA . SER A 1 125 ? -8.528 -15.296 7.219 1.00 82.75 125 SER A CA 1
ATOM 1007 C C . SER A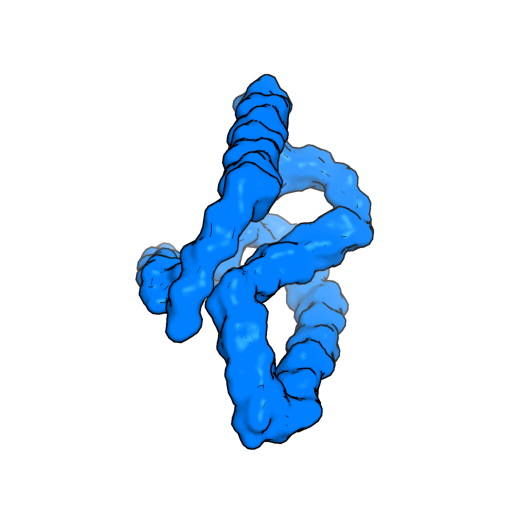 1 125 ? -8.379 -15.147 5.708 1.00 82.75 125 SER A C 1
ATOM 1009 O O . SER A 1 125 ? -7.281 -15.328 5.193 1.00 82.75 125 SER A O 1
ATOM 1011 N N . ILE A 1 126 ? -9.445 -14.756 5.002 1.00 84.94 126 ILE A N 1
ATOM 1012 C CA . ILE A 1 126 ? -9.384 -14.495 3.558 1.00 84.94 126 ILE A CA 1
ATOM 1013 C C . ILE A 1 126 ? -8.411 -13.363 3.243 1.00 84.94 126 ILE A C 1
ATOM 1015 O O . ILE A 1 126 ? -7.598 -13.516 2.340 1.00 84.94 126 ILE A O 1
ATOM 1019 N N . ALA A 1 127 ? -8.468 -12.248 3.973 1.00 81.94 127 ALA A N 1
ATOM 1020 C CA . ALA A 1 127 ? -7.586 -11.111 3.732 1.00 81.94 127 ALA A CA 1
ATOM 1021 C C . ALA A 1 127 ? -6.107 -11.490 3.902 1.00 81.94 127 ALA A C 1
ATOM 1023 O O . ALA A 1 127 ? -5.292 -11.131 3.059 1.00 81.94 127 ALA A O 1
ATOM 1024 N N . ILE A 1 128 ? -5.775 -12.259 4.946 1.00 84.50 128 ILE A N 1
ATOM 1025 C CA . ILE A 1 128 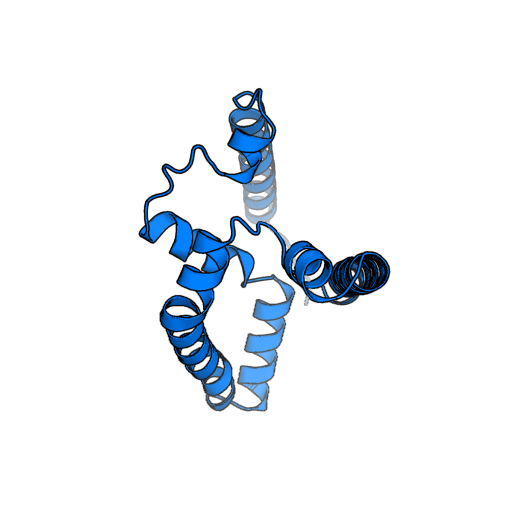? -4.409 -12.749 5.182 1.00 84.50 128 ILE A CA 1
ATOM 1026 C C . ILE A 1 128 ? -3.977 -13.699 4.060 1.00 84.50 128 ILE A C 1
ATOM 1028 O O . ILE A 1 128 ? -2.884 -13.556 3.524 1.00 84.50 128 ILE A O 1
ATOM 1032 N N . ILE A 1 129 ? -4.833 -14.653 3.682 1.00 87.81 129 ILE A N 1
ATOM 1033 C CA . ILE A 1 129 ? -4.519 -15.621 2.622 1.00 87.81 129 ILE A CA 1
ATOM 1034 C C . ILE A 1 129 ? -4.314 -14.910 1.282 1.00 87.81 129 ILE A C 1
ATOM 1036 O O . ILE A 1 129 ? -3.347 -15.198 0.586 1.00 87.81 129 ILE A O 1
ATOM 1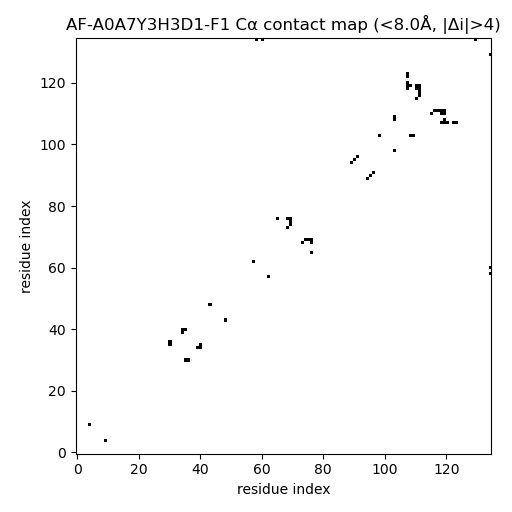040 N N . LEU A 1 130 ? -5.197 -13.977 0.923 1.00 82.31 130 LEU A N 1
ATOM 1041 C CA . LEU A 1 130 ? -5.081 -13.214 -0.317 1.00 82.31 130 LEU A CA 1
ATOM 1042 C C . LEU A 1 130 ? -3.808 -12.374 -0.335 1.00 82.31 130 LEU A C 1
ATOM 1044 O O . LEU A 1 130 ? -3.102 -12.405 -1.331 1.00 82.31 130 LEU A O 1
ATOM 1048 N N . ASN A 1 131 ? -3.484 -11.685 0.758 1.00 81.12 131 ASN A N 1
ATOM 1049 C CA . ASN A 1 131 ? -2.272 -10.875 0.816 1.00 81.12 131 ASN A CA 1
ATOM 1050 C C . ASN A 1 131 ? -0.984 -11.714 0.740 1.00 81.12 131 ASN A C 1
ATOM 1052 O O . ASN A 1 131 ? 0.007 -11.215 0.249 1.00 81.12 131 ASN A O 1
ATOM 1056 N N . ILE A 1 132 ? -0.991 -12.980 1.172 1.00 82.38 132 ILE A N 1
ATOM 1057 C CA . ILE A 1 132 ? 0.174 -13.878 1.035 1.00 82.38 132 ILE A CA 1
ATOM 1058 C C . ILE A 1 132 ? 0.272 -14.511 -0.364 1.00 82.38 132 ILE A C 1
ATOM 1060 O O . ILE A 1 132 ? 1.355 -14.896 -0.793 1.00 82.38 132 ILE A O 1
ATOM 1064 N N . LEU A 1 133 ? -0.861 -14.731 -1.041 1.00 75.69 133 LEU A N 1
ATOM 1065 C CA . LEU A 1 133 ? -0.898 -15.428 -2.333 1.00 75.69 133 LEU A CA 1
ATOM 1066 C C . LEU A 1 133 ? -0.814 -14.489 -3.540 1.00 75.69 133 LEU A C 1
ATOM 1068 O O . LEU A 1 133 ? -0.400 -14.930 -4.611 1.00 75.69 133 LEU A O 1
ATOM 1072 N N . VAL A 1 134 ? -1.304 -13.256 -3.400 1.00 71.19 134 VAL A N 1
ATOM 1073 C CA . VAL A 1 134 ? -1.433 -12.286 -4.497 1.00 71.19 134 VAL A CA 1
ATOM 1074 C C . VAL A 1 134 ? -0.282 -11.279 -4.507 1.00 71.19 134 VAL A C 1
ATOM 1076 O O . VAL A 1 134 ? 0.160 -10.904 -5.596 1.00 71.19 134 VAL A O 1
ATOM 1079 N N . ASP A 1 135 ? 0.188 -10.864 -3.328 1.00 57.97 135 ASP A N 1
ATOM 1080 C CA . ASP A 1 135 ? 1.374 -10.015 -3.143 1.00 57.97 135 ASP A CA 1
ATOM 1081 C C . ASP A 1 135 ? 2.597 -10.865 -2.759 1.00 57.97 135 ASP A C 1
ATOM 1083 O O . ASP A 1 135 ? 3.708 -10.535 -3.239 1.00 57.97 135 ASP A O 1
#

Solvent-accessible surface area (backbone atoms only — not comparable to full-atom values): 7939 Å² total; per-residue (Å²): 134,87,84,77,76,47,76,64,56,54,48,53,53,52,52,51,52,51,50,53,51,52,50,50,52,61,60,60,75,72,61,94,44,74,63,47,68,75,48,55,74,78,68,72,51,72,68,58,53,52,53,49,55,52,56,74,68,62,45,76,65,53,56,54,49,52,53,52,43,35,70,74,64,34,77,62,56,54,54,55,58,58,49,48,53,55,52,49,53,51,39,57,68,66,49,44,60,55,39,63,74,68,71,53,91,44,75,39,57,49,42,31,80,73,74,32,66,70,54,18,54,51,48,46,53,48,53,54,51,46,53,69,73,76,104

pLDDT: mean 76.78, std 11.31, range [39.94, 93.0]

Sequence (135 aa):
MEFNLGNLDLSIIVIYLIGVILLGFYFSSKHEDAEDYFLAGRNLTWPIIGFSLFASNMSSNSLVGLAGAGYADGFSVYSYEWMAVFVLILFAVFFLPFYLKNKIFTIPEYLEKRYSYTVRAYASSIAIILNILVD

Radius of gyration: 19.98 Å; Cα contacts (8 Å, |Δi|>4): 36; chains: 1; bounding box: 53×32×48 Å

Mean predicted aligned error: 10.76 Å